Protein AF-0000000072277008 (afdb_homodimer)

Nearest PDB structures (foldseek):
  7y8w-assembly4_R  TM=9.709E-01  e=1.032E-10 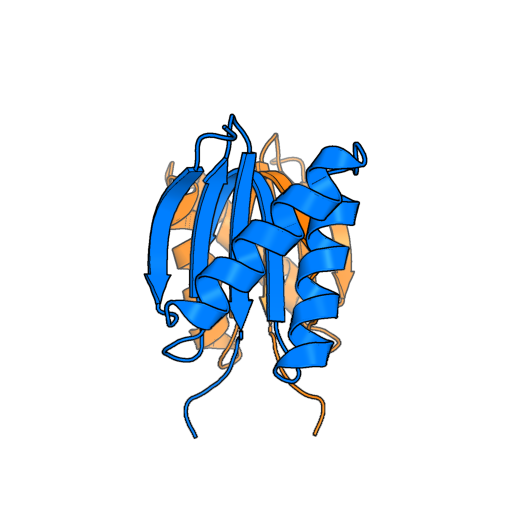 Caenorhabditis elegans
  3rjs-assembly1_A-2  TM=9.488E-01  e=7.971E-11  Toxoplasma gondii
  4d07-assembly1_A-2  TM=9.634E-01  e=1.522E-10  Homo sapiens
  8glv-assembly1_AQ  TM=9.586E-01  e=1.848E-10  Chlamydomonas reinhardtii
  7cnu-assembly2_B  TM=9.666E-01  e=4.874E-10  Homo sapiens

Secondary structure (DSSP, 8-state):
---EEEEEEES-HHHHHHHHHHHHHHHHTT--HHHHHHHHHHHHHHHH-S-EEEEEEEEEEEE----TT-EEEEEETTEEEEEEE-----/---EEEEEEES-HHHHHHHHHHHHHHHHTT--HHHHHHHHHHHHHHHH-S-EEEEEEEEEEEE----TT-EEEEEETTEEEEEEE-----

Organism: Entamoeba histolytica (strain ATCC 30459 / HM-1:IMSS / ABRM) (NCBI:txid294381)

Structure (mmCIF, N/CA/C/O backbone):
data_AF-0000000072277008-model_v1
#
loop_
_entity.id
_entity.type
_entity.pdbx_description
1 polymer 'Dynein light chain'
#
loop_
_atom_site.group_PDB
_atom_site.id
_atom_site.type_symbol
_atom_site.label_atom_id
_atom_site.label_alt_id
_atom_site.label_comp_id
_atom_site.label_asym_id
_atom_site.label_entity_id
_atom_site.label_seq_id
_atom_site.pdbx_PDB_ins_code
_atom_site.Cartn_x
_atom_site.Cartn_y
_atom_site.Cartn_z
_atom_site.occupancy
_atom_site.B_iso_or_equiv
_atom_site.auth_seq_id
_atom_site.auth_comp_id
_atom_site.auth_asym_id
_atom_site.auth_atom_id
_atom_site.pdbx_PDB_model_num
ATOM 1 N N . MET A 1 1 ? 13.391 -20.891 -13.562 1 51.03 1 MET A N 1
ATOM 2 C CA . MET A 1 1 ? 12.133 -20.781 -12.828 1 51.03 1 MET A CA 1
ATOM 3 C C . MET A 1 1 ? 12.164 -19.578 -11.891 1 51.03 1 MET A C 1
ATOM 5 O O . MET A 1 1 ? 13.172 -19.312 -11.242 1 51.03 1 MET A O 1
ATOM 9 N N . GLN A 1 2 ? 11.18 -18.641 -12.133 1 70 2 GLN A N 1
ATOM 10 C CA . GLN A 1 2 ? 11.367 -17.422 -11.336 1 70 2 GLN A CA 1
ATOM 11 C C . GLN A 1 2 ? 11.219 -17.719 -9.852 1 70 2 GLN A C 1
ATOM 13 O O . GLN A 1 2 ? 10.281 -18.406 -9.438 1 70 2 GLN A O 1
ATOM 18 N N . HIS A 1 3 ? 12.258 -17.594 -9.078 1 89.69 3 HIS A N 1
ATOM 19 C CA . HIS A 1 3 ? 12.297 -17.844 -7.645 1 89.69 3 HIS A CA 1
ATOM 20 C C . HIS A 1 3 ? 11.367 -16.891 -6.898 1 89.69 3 HIS A C 1
ATOM 22 O O . HIS A 1 3 ? 11.391 -15.68 -7.125 1 89.69 3 HIS A O 1
ATOM 28 N N . VAL A 1 4 ? 10.359 -17.578 -6.316 1 96.19 4 VAL A N 1
ATOM 29 C CA . VAL A 1 4 ? 9.406 -16.797 -5.539 1 96.19 4 VAL A CA 1
ATOM 30 C C . VAL A 1 4 ? 9.492 -17.203 -4.066 1 96.19 4 VAL A C 1
ATOM 32 O O . VAL A 1 4 ? 9.508 -18.391 -3.738 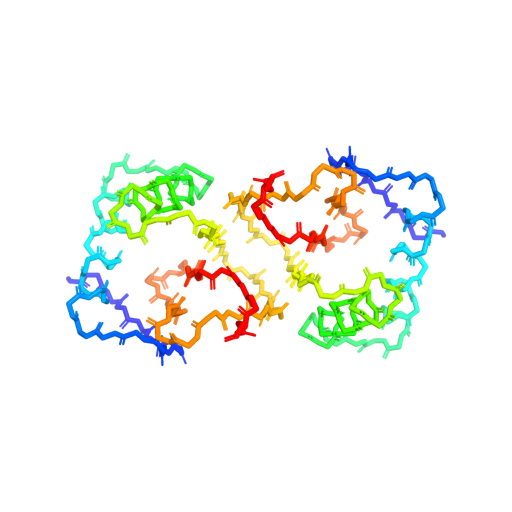1 96.19 4 VAL A O 1
ATOM 35 N N . VAL A 1 5 ? 9.641 -16.281 -3.23 1 97.25 5 VAL A N 1
ATOM 36 C CA . VAL A 1 5 ? 9.562 -16.469 -1.788 1 97.25 5 VAL A CA 1
ATOM 37 C C . VAL A 1 5 ? 8.312 -15.789 -1.236 1 97.25 5 VAL A C 1
ATOM 39 O O . VAL A 1 5 ? 8.188 -14.562 -1.312 1 97.25 5 VAL A O 1
ATOM 42 N N . ILE A 1 6 ? 7.484 -16.594 -0.653 1 98 6 ILE A N 1
ATOM 43 C CA . ILE A 1 6 ? 6.297 -16.031 -0.021 1 98 6 ILE A CA 1
ATOM 44 C C . ILE A 1 6 ? 6.633 -15.586 1.401 1 98 6 ILE A C 1
ATOM 46 O O . ILE A 1 6 ? 6.988 -16.406 2.248 1 98 6 ILE A O 1
ATOM 50 N N . LYS A 1 7 ? 6.543 -14.328 1.564 1 98 7 LYS A N 1
ATOM 51 C CA . LYS A 1 7 ? 6.855 -13.789 2.883 1 98 7 LYS A CA 1
ATOM 52 C C . LYS A 1 7 ? 5.645 -13.859 3.809 1 98 7 LYS A C 1
ATOM 54 O O . LYS A 1 7 ? 5.789 -14.094 5.012 1 98 7 LYS A O 1
ATOM 59 N N . ALA A 1 8 ? 4.492 -13.594 3.352 1 98.38 8 ALA A N 1
ATOM 60 C CA . ALA A 1 8 ? 3.227 -13.688 4.078 1 98.38 8 ALA A CA 1
ATOM 61 C C . ALA A 1 8 ? 2.074 -14 3.131 1 98.38 8 ALA A C 1
ATOM 63 O O . ALA A 1 8 ? 2.023 -13.492 2.01 1 98.38 8 ALA A O 1
ATOM 64 N N . ILE A 1 9 ? 1.162 -14.906 3.65 1 98.56 9 ILE A N 1
ATOM 65 C CA . ILE A 1 9 ? 0.025 -15.258 2.809 1 98.56 9 ILE A CA 1
ATOM 66 C C . ILE A 1 9 ? -1.202 -15.516 3.68 1 98.56 9 ILE A C 1
ATOM 68 O O . ILE A 1 9 ? -1.102 -16.156 4.73 1 98.56 9 ILE A O 1
ATOM 72 N N . ASP A 1 10 ? -2.258 -14.805 3.342 1 98.44 10 ASP A N 1
ATOM 73 C CA . ASP A 1 10 ? -3.609 -15.07 3.83 1 98.44 10 ASP A CA 1
ATOM 74 C C . ASP A 1 10 ? -4.605 -15.148 2.674 1 98.44 10 ASP A C 1
ATOM 76 O O . ASP A 1 10 ? -5.48 -14.289 2.541 1 98.44 10 ASP A O 1
ATOM 80 N N . MET A 1 11 ? -4.457 -16.094 1.784 1 97.44 11 MET A N 1
ATOM 81 C CA . MET A 1 11 ? -5.371 -16.391 0.685 1 97.44 11 MET A CA 1
ATOM 82 C C . MET A 1 11 ? -5.281 -17.859 0.288 1 97.44 11 MET A C 1
ATOM 84 O O . MET A 1 11 ? -4.336 -18.547 0.662 1 97.44 11 MET A O 1
ATOM 88 N N . ASN A 1 12 ? -6.191 -18.375 -0.419 1 98.06 12 ASN A N 1
ATOM 89 C CA . ASN A 1 12 ? -6.191 -19.797 -0.769 1 98.06 12 ASN A CA 1
ATOM 90 C C . ASN A 1 12 ? -5.281 -20.078 -1.961 1 98.06 12 ASN A C 1
ATOM 92 O O . ASN A 1 12 ? -4.777 -19.156 -2.594 1 98.06 12 ASN A O 1
ATOM 96 N N . GLU A 1 13 ? -5.09 -21.359 -2.182 1 97.94 13 GLU A N 1
ATOM 97 C CA . GLU A 1 13 ? -4.105 -21.781 -3.174 1 97.94 13 GLU A CA 1
ATOM 98 C C . GLU A 1 13 ? -4.488 -21.297 -4.57 1 97.94 13 GLU A C 1
ATOM 100 O O . GLU A 1 13 ? -3.621 -20.938 -5.367 1 97.94 13 GLU A O 1
ATOM 105 N N . THR A 1 14 ? -5.711 -21.359 -4.891 1 97.94 14 THR A N 1
ATOM 106 C CA . THR A 1 14 ? -6.172 -20.922 -6.207 1 97.94 14 THR A CA 1
ATOM 107 C C . THR A 1 14 ? -5.883 -19.438 -6.426 1 97.94 14 THR A C 1
ATOM 109 O O . THR A 1 14 ? -5.355 -19.062 -7.473 1 97.94 14 THR A O 1
ATOM 112 N N . MET A 1 15 ? -6.203 -18.641 -5.504 1 98.19 15 MET A N 1
ATOM 113 C CA . MET A 1 15 ? -5.969 -17.203 -5.578 1 98.19 15 MET A CA 1
ATOM 114 C C . MET A 1 15 ? -4.477 -16.891 -5.605 1 98.19 15 MET A C 1
ATOM 116 O O . MET A 1 15 ? -4.031 -16.031 -6.355 1 98.19 15 MET A O 1
ATOM 120 N N . LYS A 1 16 ? -3.736 -17.594 -4.84 1 98.25 16 LYS A N 1
ATOM 121 C CA . LYS A 1 16 ? -2.281 -17.453 -4.828 1 98.25 16 LYS A CA 1
ATOM 122 C C . LYS A 1 16 ? -1.694 -17.719 -6.215 1 98.25 16 LYS A C 1
ATOM 124 O O . LYS A 1 16 ? -0.892 -16.922 -6.711 1 98.25 16 LYS A O 1
ATOM 129 N N . MET A 1 17 ? -2.098 -18.781 -6.793 1 98.06 17 MET A N 1
ATOM 130 C CA . MET A 1 17 ? -1.568 -19.141 -8.102 1 98.06 17 MET A CA 1
ATOM 131 C C . MET A 1 17 ? -1.934 -18.094 -9.148 1 98.06 17 MET A C 1
ATOM 133 O O . MET A 1 17 ? -1.141 -17.797 -10.039 1 98.06 17 MET A O 1
ATOM 137 N N . LYS A 1 18 ? -3.086 -17.609 -9.039 1 97.81 18 LYS A N 1
ATOM 138 C CA . LYS A 1 18 ? -3.506 -16.531 -9.93 1 97.81 18 LYS A CA 1
ATOM 139 C C . LYS A 1 18 ? -2.635 -15.297 -9.758 1 97.81 18 LYS A C 1
ATOM 141 O O . LYS A 1 18 ? -2.18 -14.703 -10.734 1 97.81 18 LYS A O 1
ATOM 146 N N . ALA A 1 19 ? -2.369 -14.883 -8.531 1 98.44 19 ALA A N 1
ATOM 147 C CA . ALA A 1 19 ? -1.536 -13.711 -8.25 1 98.44 19 ALA A CA 1
ATOM 148 C C . ALA A 1 19 ? -0.138 -13.883 -8.836 1 98.44 19 ALA A C 1
ATOM 150 O O . ALA A 1 19 ? 0.376 -12.984 -9.5 1 98.44 19 ALA A O 1
ATOM 151 N N . LEU A 1 20 ? 0.432 -15.039 -8.602 1 98 20 LEU A N 1
ATOM 152 C CA . LEU A 1 20 ? 1.784 -15.305 -9.078 1 98 20 LEU A CA 1
ATOM 153 C C . LEU A 1 20 ? 1.825 -15.328 -10.602 1 98 20 LEU A C 1
ATOM 155 O O . LEU A 1 20 ? 2.742 -14.773 -11.211 1 98 20 LEU A O 1
ATOM 159 N N . SER A 1 21 ? 0.854 -15.977 -11.148 1 97.25 21 SER A N 1
ATOM 160 C CA . SER A 1 21 ? 0.807 -16.047 -12.602 1 97.25 21 SER A CA 1
ATOM 161 C C . SER A 1 21 ? 0.689 -14.656 -13.219 1 97.25 21 SER A C 1
ATOM 163 O O . SER A 1 21 ? 1.351 -14.352 -14.211 1 97.25 21 SER A O 1
ATOM 165 N N . MET A 1 22 ? -0.113 -13.82 -12.672 1 97.25 22 MET A N 1
ATOM 166 C CA . MET A 1 22 ? -0.305 -12.469 -13.18 1 97.25 22 MET A CA 1
ATOM 167 C C . MET A 1 22 ? 0.975 -11.648 -13.047 1 97.25 22 MET A C 1
ATOM 169 O O . MET A 1 22 ? 1.327 -10.891 -13.953 1 97.25 22 MET A O 1
ATOM 173 N N . PHE A 1 23 ? 1.602 -11.781 -11.961 1 97.75 23 PHE A N 1
ATOM 174 C CA . PHE A 1 23 ? 2.875 -11.094 -11.773 1 97.75 23 PHE A CA 1
ATOM 175 C C . PHE A 1 23 ? 3.871 -11.5 -12.859 1 97.75 23 PHE A C 1
ATOM 177 O O . PHE A 1 23 ? 4.516 -10.641 -13.461 1 97.75 23 PHE A O 1
ATOM 184 N N . PHE A 1 24 ? 3.971 -12.797 -13.102 1 96.25 24 PHE A N 1
ATOM 185 C CA . PHE A 1 24 ? 4.953 -13.297 -14.055 1 96.25 24 PHE A CA 1
ATOM 186 C C . PHE A 1 24 ? 4.598 -12.867 -15.477 1 96.25 24 PHE A C 1
ATOM 188 O O . PHE A 1 24 ? 5.484 -12.555 -16.266 1 96.25 24 PHE A O 1
ATOM 195 N N . ASP A 1 25 ? 3.305 -12.883 -15.711 1 95.56 25 ASP A N 1
ATOM 196 C CA . ASP A 1 25 ? 2.865 -12.406 -17.016 1 95.56 25 ASP A CA 1
ATOM 197 C C . ASP A 1 25 ? 3.283 -10.961 -17.25 1 95.56 25 ASP A C 1
ATOM 199 O O . ASP A 1 25 ? 3.812 -10.617 -18.312 1 95.56 25 ASP A O 1
ATOM 203 N N . ALA A 1 26 ? 3.072 -10.148 -16.297 1 95.69 26 ALA A N 1
ATOM 204 C CA . ALA A 1 26 ? 3.422 -8.734 -16.422 1 95.69 26 ALA A CA 1
ATOM 205 C C . ALA A 1 26 ? 4.938 -8.539 -16.422 1 95.69 26 ALA A C 1
ATOM 207 O O . ALA A 1 26 ? 5.457 -7.723 -17.188 1 95.69 26 ALA A O 1
ATOM 208 N N . TYR A 1 27 ? 5.594 -9.297 -15.641 1 93.25 27 TYR A N 1
ATOM 209 C CA . TYR A 1 27 ? 7.043 -9.203 -15.5 1 93.25 27 TYR A CA 1
ATOM 210 C C . TYR A 1 27 ? 7.738 -9.609 -16.797 1 93.25 27 TYR A C 1
ATOM 212 O O . TYR A 1 27 ? 8.734 -8.992 -17.188 1 93.25 27 TYR A O 1
ATOM 220 N N . GLN A 1 28 ? 7.23 -10.617 -17.422 1 91.75 28 GLN A N 1
ATOM 221 C CA . GLN A 1 28 ? 7.809 -11.125 -18.656 1 91.75 28 GLN A CA 1
ATOM 222 C C . GLN A 1 28 ? 7.719 -10.086 -19.781 1 91.75 28 GLN A C 1
ATOM 224 O O . GLN A 1 28 ? 8.562 -10.062 -20.672 1 91.75 28 GLN A O 1
ATOM 229 N N . LEU A 1 29 ? 6.77 -9.18 -19.688 1 94.5 29 LEU A N 1
ATOM 230 C CA . LEU A 1 29 ? 6.582 -8.133 -20.688 1 94.5 29 LEU A CA 1
ATOM 231 C C . LEU A 1 29 ? 7.457 -6.922 -20.375 1 94.5 29 LEU A C 1
ATOM 233 O O . LEU A 1 29 ? 7.336 -5.879 -21.016 1 94.5 29 LEU A O 1
ATOM 237 N N . ASN A 1 30 ? 8.312 -7.043 -19.484 1 89.56 30 ASN A N 1
ATOM 238 C CA . ASN A 1 30 ? 9.219 -5.98 -19.047 1 89.56 30 ASN A CA 1
ATOM 239 C C . ASN A 1 30 ? 8.445 -4.73 -18.641 1 89.56 30 ASN A C 1
ATOM 241 O O . ASN A 1 30 ? 8.828 -3.615 -18.984 1 89.56 30 ASN A O 1
ATOM 245 N N . SER A 1 31 ? 7.434 -4.988 -17.906 1 93.5 31 SER A N 1
ATOM 246 C CA . SER A 1 31 ? 6.617 -3.896 -17.391 1 93.5 31 SER A CA 1
ATOM 247 C C . SER A 1 31 ? 7.312 -3.186 -16.234 1 93.5 31 SER A C 1
ATOM 249 O O . SER A 1 31 ? 8.094 -3.801 -15.492 1 93.5 31 SER A O 1
ATOM 251 N N . THR A 1 32 ? 7.086 -1.894 -16.094 1 97.06 32 THR A N 1
ATOM 252 C CA . THR A 1 32 ? 7.582 -1.149 -14.945 1 97.06 32 THR A CA 1
ATOM 253 C C . THR A 1 32 ? 6.898 -1.62 -13.664 1 97.06 32 THR A C 1
ATOM 255 O O . THR A 1 32 ? 5.84 -2.248 -13.711 1 97.06 32 THR A O 1
ATOM 258 N N . ASP A 1 33 ? 7.473 -1.279 -12.555 1 97.38 33 ASP A N 1
ATOM 259 C CA . ASP A 1 33 ? 6.852 -1.596 -11.273 1 97.38 33 ASP A CA 1
ATOM 260 C C . ASP A 1 33 ? 5.441 -1.018 -11.188 1 97.38 33 ASP A C 1
ATOM 262 O O . ASP A 1 33 ? 4.523 -1.68 -10.695 1 97.38 33 ASP A O 1
ATOM 266 N N . GLN A 1 34 ? 5.34 0.172 -11.672 1 97.88 34 GLN A N 1
ATOM 267 C CA . GLN A 1 34 ? 4.039 0.828 -11.633 1 97.88 34 GLN A CA 1
ATOM 268 C C . GLN A 1 34 ? 3.023 0.091 -12.5 1 97.88 34 GLN A C 1
ATOM 270 O O . GLN A 1 34 ? 1.868 -0.08 -12.102 1 97.88 34 GLN A O 1
ATOM 275 N N . SER A 1 35 ? 3.395 -0.313 -13.633 1 98.06 35 SER A N 1
ATOM 276 C CA . SER A 1 35 ? 2.498 -1.016 -14.547 1 98.06 35 SER A CA 1
ATOM 277 C C . SER A 1 35 ? 2.098 -2.377 -13.984 1 98.06 35 SER A C 1
ATOM 279 O O . SER A 1 35 ? 0.96 -2.818 -14.172 1 98.06 35 SER A O 1
ATOM 281 N N . ILE A 1 36 ? 3.023 -2.996 -13.344 1 98.06 36 ILE A N 1
ATOM 282 C CA . ILE A 1 36 ? 2.721 -4.285 -12.734 1 98.06 36 ILE A CA 1
ATOM 283 C C . ILE A 1 36 ? 1.702 -4.098 -11.617 1 98.06 36 ILE A C 1
ATOM 285 O O . ILE A 1 36 ? 0.703 -4.816 -11.547 1 98.06 36 ILE A O 1
ATOM 289 N N . ALA A 1 37 ? 1.95 -3.119 -10.805 1 98.69 37 ALA A N 1
ATOM 290 C CA . ALA A 1 37 ? 1.03 -2.846 -9.703 1 98.69 37 ALA A CA 1
ATOM 291 C C . ALA A 1 37 ? -0.374 -2.549 -10.219 1 98.69 37 ALA A C 1
ATOM 293 O O . ALA A 1 37 ? -1.36 -3.066 -9.688 1 98.69 37 ALA A O 1
ATOM 294 N N . GLU A 1 38 ? -0.409 -1.785 -11.203 1 98.31 38 GLU A N 1
ATOM 295 C CA . GLU A 1 38 ? -1.698 -1.431 -11.789 1 98.31 38 GLU A CA 1
ATOM 296 C C . GLU A 1 38 ? -2.404 -2.66 -12.352 1 98.31 38 GLU A C 1
ATOM 298 O O . GLU A 1 38 ? -3.598 -2.861 -12.117 1 98.31 38 GLU A O 1
ATOM 303 N N . PHE A 1 39 ? -1.669 -3.395 -13.047 1 98.44 39 PHE A N 1
ATOM 304 C CA . PHE A 1 39 ? -2.219 -4.59 -13.68 1 98.44 39 PHE A CA 1
ATOM 305 C C . PHE A 1 39 ? -2.771 -5.547 -12.633 1 98.44 39 PHE A C 1
ATOM 307 O O . PHE A 1 39 ? -3.898 -6.031 -12.758 1 98.44 39 PHE A O 1
ATOM 314 N N . MET A 1 40 ? -2.041 -5.777 -11.625 1 98.44 40 MET A N 1
ATOM 315 C CA . MET A 1 40 ? -2.441 -6.73 -10.594 1 98.44 40 MET A CA 1
ATOM 316 C C . MET A 1 40 ? -3.658 -6.223 -9.828 1 98.44 40 MET A C 1
ATOM 318 O O . MET A 1 40 ? -4.633 -6.957 -9.641 1 98.44 40 MET A O 1
ATOM 322 N N . LYS A 1 41 ? -3.586 -5.02 -9.414 1 98.38 41 LYS A N 1
ATOM 323 C CA . LYS A 1 41 ? -4.684 -4.422 -8.664 1 98.38 41 LYS A CA 1
ATOM 324 C C . LYS A 1 41 ? -5.98 -4.441 -9.469 1 98.38 41 LYS A C 1
ATOM 326 O O . LYS A 1 41 ? -7.02 -4.875 -8.977 1 98.38 41 LYS A O 1
ATOM 331 N N . THR A 1 42 ? -5.918 -4.051 -10.727 1 98.12 42 THR A N 1
ATOM 332 C CA . THR A 1 42 ? -7.117 -3.947 -11.555 1 98.12 42 THR A CA 1
ATOM 333 C C . THR A 1 42 ? -7.633 -5.332 -11.93 1 98.12 42 THR A C 1
ATOM 335 O O . THR A 1 42 ? -8.844 -5.551 -12.008 1 98.12 42 THR A O 1
ATOM 338 N N . SER A 1 43 ? -6.789 -6.277 -12.203 1 98.19 43 SER A N 1
ATOM 339 C CA . SER A 1 43 ? -7.195 -7.645 -12.523 1 98.19 43 SER A CA 1
ATOM 340 C C . SER A 1 43 ? -7.926 -8.289 -11.352 1 98.19 43 SER A C 1
ATOM 342 O O . SER A 1 43 ? -8.977 -8.906 -11.531 1 98.19 43 SER A O 1
ATOM 344 N N . PHE A 1 44 ? -7.422 -8.078 -10.164 1 98.5 44 PHE A N 1
ATOM 345 C CA . PHE A 1 44 ? -8.055 -8.688 -9.008 1 98.5 44 PHE A CA 1
ATOM 346 C C . PHE A 1 44 ? -9.375 -7.996 -8.68 1 98.5 44 PHE A C 1
ATOM 348 O O . PHE A 1 44 ? -10.312 -8.633 -8.203 1 98.5 44 PHE A O 1
ATOM 355 N N . ASP A 1 45 ? -9.398 -6.75 -8.938 1 97.44 45 ASP A N 1
ATOM 356 C CA . ASP A 1 45 ? -10.703 -6.102 -8.844 1 97.44 45 ASP A CA 1
ATOM 357 C C . ASP A 1 45 ? -11.719 -6.766 -9.773 1 97.44 45 ASP A C 1
ATOM 359 O O . ASP A 1 45 ? -12.875 -6.977 -9.398 1 97.44 45 ASP A O 1
ATOM 363 N N . SER A 1 46 ? -11.258 -7.023 -10.906 1 98 46 SER A N 1
ATOM 364 C CA . SER A 1 46 ? -12.141 -7.582 -11.93 1 98 46 SER A CA 1
ATOM 365 C C . SER A 1 46 ? -12.578 -9 -11.562 1 98 46 SER A C 1
ATOM 367 O O . SER A 1 46 ? -13.742 -9.359 -11.742 1 98 46 SER A O 1
ATOM 369 N N . PHE A 1 47 ? -11.766 -9.734 -10.953 1 97.56 47 PHE A N 1
ATOM 370 C CA . PHE A 1 47 ? -12.039 -11.148 -10.688 1 97.56 47 PHE A CA 1
ATOM 371 C C . PHE A 1 47 ? -12.766 -11.312 -9.359 1 97.56 47 PHE A C 1
ATOM 373 O O . PHE A 1 47 ? -13.586 -12.219 -9.203 1 97.56 47 PHE A O 1
ATOM 380 N N . TYR A 1 48 ? -12.461 -10.469 -8.367 1 96.56 48 TYR A N 1
ATOM 381 C CA . TYR A 1 48 ? -12.883 -10.797 -7.012 1 96.56 48 TYR A CA 1
ATOM 382 C C . TYR A 1 48 ? -13.664 -9.648 -6.387 1 96.56 48 TYR A C 1
ATOM 384 O O . TYR A 1 48 ? -14.094 -9.734 -5.234 1 96.56 48 TYR A O 1
ATOM 392 N N . GLY A 1 49 ? -13.875 -8.602 -7.121 1 95.44 49 GLY A N 1
ATOM 393 C CA . GLY A 1 49 ? -14.57 -7.441 -6.598 1 95.44 49 GLY A CA 1
ATOM 394 C C . GLY A 1 49 ? -13.633 -6.352 -6.117 1 95.44 49 GLY A C 1
ATOM 395 O O . GLY A 1 49 ? -12.43 -6.578 -5.969 1 95.44 49 GLY A O 1
ATOM 396 N N . PRO A 1 50 ? -14.18 -5.27 -5.785 1 93.94 50 PRO A N 1
ATOM 397 C CA . PRO A 1 50 ? -13.367 -4.074 -5.551 1 93.94 50 PRO A CA 1
ATOM 398 C C . PRO A 1 50 ? -12.648 -4.098 -4.199 1 93.94 50 PRO A C 1
ATOM 400 O O . PRO A 1 50 ? -13.047 -4.84 -3.301 1 93.94 50 PRO A O 1
ATOM 403 N N . THR A 1 51 ? -11.617 -3.252 -4.164 1 96 51 THR A N 1
ATOM 404 C CA . THR A 1 51 ? -10.773 -2.553 -3.201 1 96 51 THR A CA 1
ATOM 405 C C . THR A 1 51 ? -9.453 -3.297 -2.998 1 96 51 THR A C 1
ATOM 407 O O . THR A 1 51 ? -8.992 -3.459 -1.866 1 96 51 THR A O 1
ATOM 410 N N . TRP A 1 52 ? -9.023 -3.852 -4.008 1 98.5 52 TRP A N 1
ATOM 411 C CA . TRP A 1 52 ? -7.668 -4.395 -3.963 1 98.5 52 TRP A CA 1
ATOM 412 C C . TRP A 1 52 ? -6.633 -3.285 -4.121 1 98.5 52 TRP A C 1
ATOM 414 O O . TRP A 1 52 ? -6.906 -2.256 -4.742 1 98.5 52 TRP A O 1
ATOM 424 N N . HIS A 1 53 ? -5.406 -3.504 -3.604 1 98.75 53 HIS A N 1
ATOM 425 C CA . HIS A 1 53 ? -4.234 -2.643 -3.709 1 98.75 53 HIS A CA 1
ATOM 426 C C . HIS A 1 53 ? -2.98 -3.455 -4.008 1 98.75 53 HIS A C 1
ATOM 428 O O . HIS A 1 53 ? -2.848 -4.594 -3.551 1 98.75 53 HIS A O 1
ATOM 434 N N . CYS A 1 54 ? -2.084 -2.889 -4.734 1 98.88 54 CYS A N 1
ATOM 435 C CA . CYS A 1 54 ? -0.831 -3.578 -5.016 1 98.88 54 CYS A CA 1
ATOM 436 C C . CYS A 1 54 ? 0.354 -2.627 -4.895 1 98.88 54 CYS A C 1
ATOM 438 O O . CYS A 1 54 ? 0.323 -1.521 -5.434 1 98.88 54 CYS A O 1
ATOM 440 N N . ILE A 1 55 ? 1.338 -3.027 -4.195 1 98.88 55 ILE A N 1
ATOM 441 C CA . ILE A 1 55 ? 2.604 -2.32 -4.035 1 98.88 55 ILE A CA 1
ATOM 442 C C . ILE A 1 55 ? 3.742 -3.16 -4.609 1 98.88 55 ILE A C 1
ATOM 444 O O . ILE A 1 55 ? 3.824 -4.363 -4.355 1 98.88 55 ILE A O 1
ATOM 448 N N . VAL A 1 56 ? 4.555 -2.557 -5.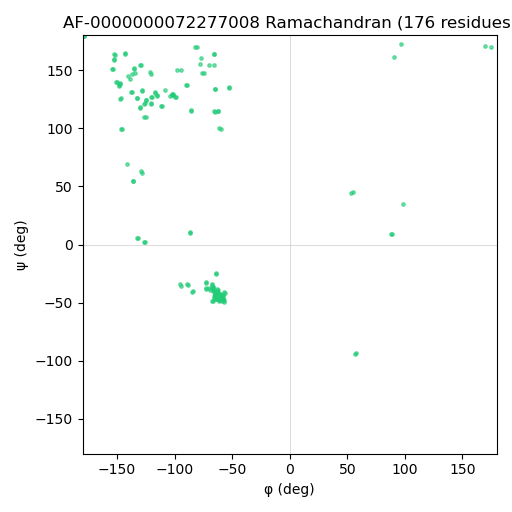414 1 98.56 56 VAL A N 1
ATOM 449 C CA . VAL A 1 56 ? 5.707 -3.217 -6.016 1 98.56 56 VAL A CA 1
ATOM 450 C C . VAL A 1 56 ? 6.965 -2.379 -5.785 1 98.56 56 VAL A C 1
ATOM 452 O O . VAL A 1 56 ? 6.957 -1.167 -6.004 1 98.56 56 VAL A O 1
ATOM 455 N N . GLY A 1 57 ? 7.992 -3.051 -5.344 1 97.88 57 GLY A N 1
ATOM 456 C CA . GLY A 1 57 ? 9.234 -2.314 -5.152 1 97.88 57 GLY A CA 1
ATOM 457 C C . GLY A 1 57 ? 10.375 -3.186 -4.66 1 97.88 57 GLY A C 1
ATOM 458 O O . GLY A 1 57 ? 10.195 -4.387 -4.445 1 97.88 57 GLY A O 1
ATOM 459 N N . ASN A 1 58 ? 11.57 -2.557 -4.48 1 96.19 58 ASN A N 1
ATOM 460 C CA . ASN A 1 58 ? 12.766 -3.258 -4.035 1 96.19 58 ASN A CA 1
ATOM 461 C C . ASN A 1 58 ? 12.938 -3.174 -2.521 1 96.19 58 ASN A C 1
ATOM 463 O O . ASN A 1 58 ? 13.477 -4.094 -1.901 1 96.19 58 ASN A O 1
ATOM 467 N N . GLN A 1 59 ? 12.531 -1.988 -1.99 1 96.5 59 GLN A N 1
ATOM 468 C CA . GLN A 1 59 ? 12.734 -1.75 -0.565 1 96.5 59 GLN A CA 1
ATOM 469 C C . GLN A 1 59 ? 11.602 -0.918 0.023 1 96.5 59 GLN A C 1
ATOM 471 O O . GLN A 1 59 ? 11.617 0.312 -0.06 1 96.5 59 GLN A O 1
ATOM 476 N N . PHE A 1 60 ? 10.688 -1.644 0.669 1 98.19 60 PHE A N 1
ATOM 477 C CA . PHE A 1 60 ? 9.609 -0.927 1.342 1 98.19 60 PHE A CA 1
ATOM 478 C C . PHE A 1 60 ? 9.078 -1.731 2.521 1 98.19 60 PHE A C 1
ATOM 480 O O . PHE A 1 60 ? 9.281 -2.945 2.596 1 98.19 60 PHE A O 1
ATOM 487 N N . SER A 1 61 ? 8.445 -1.054 3.422 1 98.38 61 SER A N 1
ATOM 488 C CA . SER A 1 61 ? 7.625 -1.613 4.488 1 98.38 61 SER A CA 1
ATOM 489 C C . SER A 1 61 ? 6.188 -1.107 4.398 1 98.38 61 SER A C 1
ATOM 491 O O . SER A 1 61 ? 5.949 0.029 3.986 1 98.38 61 SER A O 1
ATOM 493 N N . ALA A 1 62 ? 5.305 -1.965 4.789 1 98.44 62 ALA A N 1
ATOM 494 C CA . ALA A 1 62 ? 3.896 -1.581 4.734 1 98.44 62 ALA A CA 1
ATOM 495 C C . ALA A 1 62 ? 3.148 -2.059 5.973 1 98.44 62 ALA A C 1
ATOM 497 O O . ALA A 1 62 ? 3.418 -3.146 6.488 1 98.44 62 ALA A O 1
ATOM 498 N N . PHE A 1 63 ? 2.27 -1.31 6.449 1 98.31 63 PHE A N 1
ATOM 499 C CA . PHE A 1 63 ? 1.305 -1.693 7.477 1 98.31 63 PHE A CA 1
ATOM 500 C C . PHE A 1 63 ? -0.121 -1.438 7 1 98.31 63 PHE A C 1
ATOM 502 O O . PHE A 1 63 ? -0.525 -0.286 6.824 1 98.31 63 PHE A O 1
ATOM 509 N N . VAL A 1 64 ? -0.829 -2.584 6.75 1 97.94 64 VAL A N 1
ATOM 510 C CA . VAL A 1 64 ? -2.123 -2.492 6.082 1 97.94 64 VAL A CA 1
ATOM 511 C C . VAL A 1 64 ? -3.137 -3.385 6.797 1 97.94 64 VAL A C 1
ATOM 513 O O . VAL A 1 64 ? -2.76 -4.344 7.473 1 97.94 64 VAL A O 1
ATOM 516 N N . THR A 1 65 ? -4.438 -3.047 6.738 1 96.31 65 THR A N 1
ATOM 517 C CA . THR A 1 65 ? -5.543 -3.902 7.156 1 96.31 65 THR A CA 1
ATOM 518 C C . THR A 1 65 ? -6.207 -4.551 5.945 1 96.31 65 THR A C 1
ATOM 520 O O . THR A 1 65 ? -6.5 -3.879 4.953 1 96.31 65 THR A O 1
ATOM 523 N N . HIS A 1 66 ? -6.355 -5.832 6.012 1 96.69 66 HIS A N 1
ATOM 524 C CA . HIS A 1 66 ? -6.965 -6.527 4.883 1 96.69 66 HIS A CA 1
ATOM 525 C C . HIS A 1 66 ? -8.086 -7.453 5.344 1 96.69 66 HIS A C 1
ATOM 527 O O . HIS A 1 66 ? -8.148 -7.82 6.52 1 96.69 66 HIS A O 1
ATOM 533 N N . ILE A 1 67 ? -9.008 -7.711 4.461 1 96.06 67 ILE A N 1
ATOM 534 C CA . ILE A 1 67 ? -10.023 -8.734 4.691 1 96.06 67 ILE A CA 1
ATOM 535 C C . ILE A 1 67 ? -9.367 -10.109 4.758 1 96.06 67 ILE A C 1
ATOM 537 O O . ILE A 1 67 ? -8.516 -10.438 3.926 1 96.06 67 ILE A O 1
ATOM 541 N N . GLU A 1 68 ? -9.773 -10.852 5.746 1 96.12 68 GLU A N 1
ATOM 542 C CA . GLU A 1 68 ? -9.211 -12.195 5.906 1 96.12 68 GLU A CA 1
ATOM 543 C C . GLU A 1 68 ? -9.336 -13 4.621 1 96.12 68 GLU A C 1
ATOM 545 O O . GLU A 1 68 ? -10.383 -12.977 3.963 1 96.12 68 GLU A O 1
ATOM 550 N N . GLY A 1 69 ? -8.266 -13.68 4.25 1 97.5 69 GLY A N 1
ATOM 551 C CA . GLY A 1 69 ? -8.266 -14.555 3.082 1 97.5 69 GLY A CA 1
ATOM 552 C C . GLY A 1 69 ? -7.895 -13.828 1.8 1 97.5 69 GLY A C 1
ATOM 553 O O . GLY A 1 69 ? -8.023 -14.383 0.708 1 97.5 69 GLY A O 1
ATOM 554 N N . ASN A 1 70 ? -7.441 -12.531 1.951 1 98.25 70 ASN A N 1
ATOM 555 C CA . ASN A 1 70 ? -7.211 -11.734 0.751 1 98.25 70 ASN A CA 1
ATOM 556 C C . ASN A 1 70 ? -5.898 -10.961 0.835 1 98.25 70 ASN A C 1
ATOM 558 O O . ASN A 1 70 ? -5.867 -9.75 0.583 1 98.25 70 ASN A O 1
ATOM 562 N N . PHE A 1 71 ? -4.801 -11.727 1.093 1 98.75 71 PHE A N 1
ATOM 563 C CA . PHE A 1 71 ? -3.512 -11.062 1.251 1 98.75 71 PHE A CA 1
ATOM 564 C C . PHE A 1 71 ? -2.377 -11.961 0.775 1 98.75 71 PHE A C 1
ATOM 566 O O . PHE A 1 71 ? -2.334 -13.148 1.109 1 98.75 71 PHE A O 1
ATOM 573 N N . ILE A 1 72 ? -1.456 -11.328 0.044 1 98.81 72 ILE A N 1
ATOM 574 C CA . ILE A 1 72 ? -0.206 -12.023 -0.246 1 98.81 72 ILE A CA 1
ATOM 575 C C . ILE A 1 72 ? 0.937 -11.016 -0.331 1 98.81 72 ILE A C 1
ATOM 577 O O . ILE A 1 72 ? 0.763 -9.914 -0.858 1 98.81 72 ILE A O 1
ATOM 581 N N . TYR A 1 73 ? 2.051 -11.359 0.223 1 98.81 73 TYR A N 1
ATOM 582 C CA . TYR A 1 73 ? 3.314 -10.633 0.148 1 98.81 73 TYR A CA 1
ATOM 583 C C . TYR A 1 73 ? 4.453 -11.562 -0.251 1 98.81 73 TYR A C 1
ATOM 585 O O . TYR A 1 73 ? 4.773 -12.508 0.474 1 98.81 73 TYR A O 1
ATOM 593 N N . PHE A 1 74 ? 5.074 -11.305 -1.378 1 98.56 74 PHE A N 1
ATOM 594 C CA . PHE A 1 74 ? 6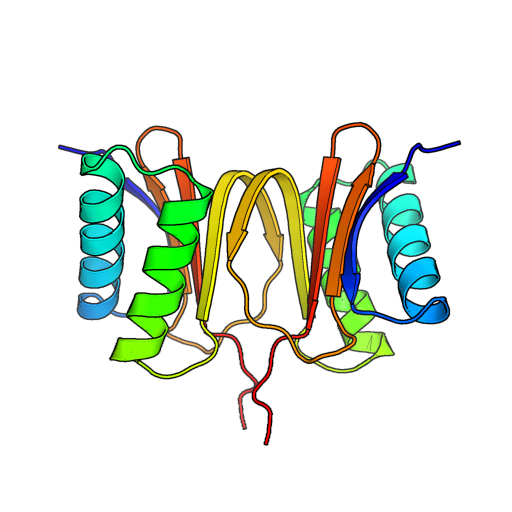.113 -12.211 -1.846 1 98.56 74 PHE A CA 1
ATOM 595 C C . PHE A 1 74 ? 7.25 -11.438 -2.504 1 98.56 74 PHE A C 1
ATOM 597 O O . PHE A 1 74 ? 7.102 -10.258 -2.824 1 98.56 74 PHE A O 1
ATOM 604 N N . ILE A 1 75 ? 8.367 -12.125 -2.676 1 97.88 75 ILE A N 1
ATOM 605 C CA . ILE A 1 75 ? 9.547 -11.594 -3.355 1 97.88 75 ILE A CA 1
ATOM 606 C C . ILE A 1 75 ? 9.883 -12.469 -4.559 1 97.88 75 ILE A C 1
ATOM 608 O O . ILE A 1 75 ? 9.906 -13.703 -4.457 1 97.88 75 ILE A O 1
ATOM 612 N N . SER A 1 76 ? 10.008 -11.906 -5.629 1 96 76 SER A N 1
ATOM 613 C CA . SER A 1 76 ? 10.469 -12.594 -6.828 1 96 76 SER A CA 1
ATOM 614 C C . SER A 1 76 ? 11.648 -11.867 -7.461 1 96 76 SER A C 1
ATOM 616 O O . SER A 1 76 ? 11.547 -10.68 -7.793 1 96 76 SER A O 1
ATOM 618 N N . ASN A 1 77 ? 12.758 -12.75 -7.508 1 87.06 77 ASN A N 1
ATOM 619 C CA . ASN A 1 77 ? 14.047 -12.156 -7.871 1 87.06 77 ASN A CA 1
ATOM 620 C C . ASN A 1 77 ? 14.43 -11.031 -6.922 1 87.06 77 ASN A C 1
ATOM 622 O O . ASN A 1 77 ? 14.641 -11.258 -5.73 1 87.06 77 ASN A O 1
ATOM 626 N N . TYR A 1 78 ? 14.164 -9.789 -7.125 1 89.44 78 TYR A N 1
ATOM 627 C CA . TYR A 1 78 ? 14.531 -8.703 -6.219 1 89.44 78 TYR A CA 1
ATOM 628 C C . TYR A 1 78 ? 13.352 -7.773 -5.98 1 89.44 78 TYR A C 1
ATOM 630 O O . TYR A 1 78 ? 13.453 -6.805 -5.227 1 89.44 78 TYR A O 1
ATOM 638 N N . LYS A 1 79 ? 12.312 -8.258 -6.555 1 94.94 79 LYS A N 1
ATOM 639 C CA . LYS A 1 79 ? 11.148 -7.391 -6.449 1 94.94 79 LYS A CA 1
ATOM 640 C C . LYS A 1 79 ? 10.188 -7.891 -5.371 1 94.94 79 LYS A C 1
ATOM 642 O O . LYS A 1 79 ? 9.883 -9.086 -5.305 1 94.94 79 LYS A O 1
ATOM 647 N N . ALA A 1 80 ? 9.844 -7 -4.516 1 97.94 80 ALA A N 1
ATOM 648 C CA . ALA A 1 80 ? 8.789 -7.273 -3.543 1 97.94 80 ALA A CA 1
ATOM 649 C C . ALA A 1 80 ? 7.422 -6.883 -4.094 1 97.94 80 ALA A C 1
ATOM 651 O O . ALA A 1 80 ? 7.277 -5.836 -4.734 1 97.94 80 ALA A O 1
ATOM 652 N N . VAL A 1 81 ? 6.379 -7.758 -3.869 1 98.62 81 VAL A N 1
ATOM 653 C CA . VAL A 1 81 ? 5.016 -7.488 -4.309 1 98.62 81 VAL A CA 1
ATOM 654 C C . VAL A 1 81 ? 4.039 -7.758 -3.164 1 98.62 81 VAL A C 1
ATOM 656 O O . VAL A 1 81 ? 4.066 -8.828 -2.557 1 98.62 81 VAL A O 1
ATOM 659 N N . MET A 1 82 ? 3.234 -6.777 -2.871 1 98.88 82 MET A N 1
ATOM 660 C CA . MET A 1 82 ? 2.166 -6.934 -1.89 1 98.88 82 MET A CA 1
ATOM 661 C C . MET A 1 82 ? 0.804 -6.668 -2.521 1 98.88 82 MET A C 1
ATOM 663 O O . MET A 1 82 ? 0.574 -5.598 -3.086 1 98.88 82 MET A O 1
ATOM 667 N N . LEU A 1 83 ? -0.055 -7.625 -2.465 1 98.94 83 LEU A N 1
ATOM 668 C CA . LEU A 1 83 ? -1.412 -7.582 -2.998 1 98.94 83 LEU A CA 1
ATOM 669 C C . LEU A 1 83 ? -2.432 -7.93 -1.918 1 98.94 83 LEU A C 1
ATOM 671 O O . LEU A 1 83 ? -2.299 -8.945 -1.237 1 98.94 83 LEU A O 1
ATOM 675 N N . PHE A 1 84 ? -3.402 -6.949 -1.74 1 98.75 84 PHE A N 1
ATOM 676 C CA . PHE A 1 84 ? -4.363 -7.215 -0.677 1 98.75 84 PHE A CA 1
ATOM 677 C C . PHE A 1 84 ? -5.684 -6.5 -0.95 1 98.75 84 PHE A C 1
ATOM 679 O O . PHE A 1 84 ? -5.715 -5.492 -1.661 1 98.75 84 PHE A O 1
ATOM 686 N N . ARG A 1 85 ? -6.73 -7.137 -0.437 1 97.81 85 ARG A N 1
ATOM 687 C CA . ARG A 1 85 ? -8.047 -6.504 -0.458 1 97.81 85 ARG A CA 1
ATOM 688 C C . ARG A 1 85 ? -8.367 -5.859 0.886 1 97.81 85 ARG A C 1
ATOM 690 O O . ARG A 1 85 ? -8.234 -6.496 1.934 1 97.81 85 ARG A O 1
ATOM 697 N N . SER A 1 86 ? -8.742 -4.535 0.825 1 96.62 86 SER A N 1
ATOM 698 C CA . SER A 1 86 ? -9.016 -3.822 2.068 1 96.62 86 SER A CA 1
ATOM 699 C C . SER A 1 86 ? -10.5 -3.844 2.41 1 96.62 86 SER A C 1
ATOM 701 O O . SER A 1 86 ? -11.344 -3.895 1.515 1 96.62 86 SER A O 1
ATOM 703 N N . GLY A 1 87 ? -10.844 -3.803 3.695 1 89.5 87 GLY A N 1
ATOM 704 C CA . GLY A 1 87 ? -12.227 -3.725 4.145 1 89.5 87 GLY A CA 1
ATOM 705 C C . GLY A 1 87 ? -12.383 -3.945 5.637 1 89.5 87 GLY A C 1
ATOM 706 O O . GLY A 1 87 ? -11.391 -4.074 6.355 1 89.5 87 GLY A O 1
ATOM 707 N N . ILE A 1 88 ? -13.641 -3.66 6.039 1 73.75 88 ILE A N 1
ATOM 708 C CA . ILE A 1 88 ? -13.977 -3.904 7.438 1 73.75 88 ILE A CA 1
ATOM 709 C C . ILE A 1 88 ? -14.906 -5.109 7.543 1 73.75 88 ILE A C 1
ATOM 711 O O . ILE A 1 88 ? -15.688 -5.383 6.625 1 73.75 88 ILE A O 1
ATOM 715 N N . LYS A 1 89 ? -14.555 -5.957 8.445 1 58 89 LYS A N 1
ATOM 716 C CA . LYS A 1 89 ? -15.523 -7.023 8.695 1 58 89 LYS A CA 1
ATOM 717 C C . LYS A 1 89 ? -16.844 -6.457 9.188 1 58 89 LYS A C 1
ATOM 719 O O . LYS A 1 89 ? -16.875 -5.629 10.102 1 58 89 LYS A O 1
ATOM 724 N N . ILE A 1 90 ? -17.781 -6.371 8.266 1 45.72 90 ILE A N 1
ATOM 725 C CA . ILE A 1 90 ? -19.109 -6.043 8.797 1 45.72 90 ILE A CA 1
ATOM 726 C C . ILE A 1 90 ? -19.688 -7.258 9.516 1 45.72 90 ILE A C 1
ATOM 728 O O . ILE A 1 90 ? -19.406 -8.398 9.148 1 45.72 90 ILE A O 1
ATOM 732 N N . MET B 1 1 ? 15.695 21.719 8.352 1 51.28 1 MET B N 1
ATOM 733 C CA . MET B 1 1 ? 14.273 21.516 8.086 1 51.28 1 MET B CA 1
ATOM 734 C C . MET B 1 1 ? 14.047 20.328 7.156 1 51.28 1 MET B C 1
ATOM 736 O O . MET B 1 1 ? 14.789 20.156 6.184 1 51.28 1 MET B O 1
ATOM 740 N N . GLN B 1 2 ? 13.289 19.328 7.68 1 69.94 2 GLN B N 1
ATOM 741 C CA . GLN B 1 2 ? 13.258 18.141 6.832 1 69.94 2 GLN B CA 1
ATOM 742 C C . GLN B 1 2 ? 12.555 18.422 5.508 1 69.94 2 GLN B C 1
ATOM 744 O O . GLN B 1 2 ? 11.484 19.031 5.484 1 69.94 2 GLN B O 1
ATOM 749 N N . HIS B 1 3 ? 13.242 18.359 4.414 1 90 3 HIS B N 1
ATOM 750 C CA . HIS B 1 3 ? 12.734 18.594 3.068 1 90 3 HIS B CA 1
ATOM 751 C C . HIS B 1 3 ? 11.664 17.578 2.691 1 90 3 HIS B C 1
ATOM 753 O O . HIS B 1 3 ? 11.867 16.375 2.867 1 90 3 HIS B O 1
ATOM 759 N N . VAL B 1 4 ? 10.469 18.188 2.52 1 96.25 4 VAL B N 1
ATOM 760 C CA . VAL B 1 4 ? 9.359 17.328 2.123 1 96.25 4 VAL B CA 1
ATOM 761 C C . VAL B 1 4 ? 8.875 17.703 0.727 1 96.25 4 VAL B C 1
ATOM 763 O O . VAL B 1 4 ? 8.68 18.891 0.434 1 96.25 4 VAL B O 1
ATOM 766 N N . VAL B 1 5 ? 8.781 16.797 -0.122 1 97.25 5 VAL B N 1
ATOM 767 C CA . VAL B 1 5 ? 8.18 16.969 -1.438 1 97.25 5 VAL B CA 1
ATOM 768 C C . VAL B 1 5 ? 6.879 16.172 -1.521 1 97.25 5 VAL B C 1
ATOM 770 O O . VAL B 1 5 ? 6.895 14.938 -1.435 1 97.25 5 VAL B O 1
ATOM 773 N N . ILE B 1 6 ? 5.84 16.875 -1.747 1 98 6 ILE B N 1
ATOM 774 C CA . ILE B 1 6 ? 4.555 16.203 -1.924 1 98 6 ILE B CA 1
ATOM 775 C C . ILE B 1 6 ? 4.395 15.773 -3.379 1 98 6 ILE B C 1
ATOM 777 O O . ILE B 1 6 ? 4.359 16.609 -4.281 1 98 6 ILE B O 1
ATOM 781 N N . LYS B 1 7 ? 4.344 14.531 -3.529 1 98 7 LYS B N 1
ATOM 782 C CA . LYS B 1 7 ? 4.211 13.992 -4.883 1 98 7 LYS B CA 1
ATOM 783 C C . LYS B 1 7 ? 2.75 13.953 -5.316 1 98 7 LYS B C 1
ATOM 785 O O . LYS B 1 7 ? 2.436 14.18 -6.484 1 98 7 LYS B O 1
ATOM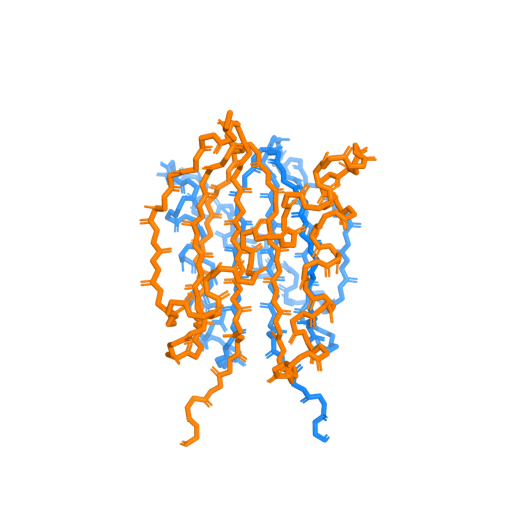 790 N N . ALA B 1 8 ? 1.87 13.586 -4.48 1 98.38 8 ALA B N 1
ATOM 791 C CA . ALA B 1 8 ? 0.427 13.562 -4.703 1 98.38 8 ALA B CA 1
ATOM 792 C C . ALA B 1 8 ? -0.333 13.797 -3.4 1 98.38 8 ALA B C 1
ATOM 794 O O . ALA B 1 8 ? 0.064 13.297 -2.346 1 98.38 8 ALA B O 1
ATOM 795 N N . ILE B 1 9 ? -1.448 14.609 -3.541 1 98.5 9 ILE B N 1
ATOM 796 C CA . ILE B 1 9 ? -2.23 14.875 -2.34 1 98.5 9 ILE B CA 1
ATOM 797 C C . ILE B 1 9 ? -3.705 15.023 -2.705 1 98.5 9 ILE B C 1
ATOM 799 O O . ILE B 1 9 ? -4.043 15.656 -3.709 1 98.5 9 ILE B O 1
ATOM 803 N N . ASP B 1 10 ? -4.5 14.219 -2.023 1 98.44 10 ASP B N 1
ATOM 804 C CA . ASP B 1 10 ? -5.953 14.359 -1.992 1 98.44 10 ASP B CA 1
ATOM 805 C C . ASP B 1 10 ? -6.469 14.375 -0.556 1 98.44 10 ASP B C 1
ATOM 807 O O . ASP B 1 10 ? -7.18 13.453 -0.138 1 98.44 10 ASP B O 1
ATOM 811 N N . MET B 1 11 ? -6.082 15.328 0.246 1 97.5 11 MET B N 1
ATOM 812 C CA . MET B 1 11 ? -6.574 15.562 1.601 1 97.5 11 MET B CA 1
ATOM 813 C C . MET B 1 11 ? -6.469 17.047 1.969 1 97.5 11 MET B C 1
ATOM 815 O O . MET B 1 11 ? -5.773 17.812 1.297 1 97.5 11 MET B O 1
ATOM 819 N N . ASN B 1 12 ? -7.113 17.5 2.941 1 98.06 12 ASN B N 1
ATOM 820 C CA . ASN B 1 12 ? -7.105 18.922 3.291 1 98.06 12 ASN B CA 1
ATOM 821 C C . ASN B 1 12 ? -5.859 19.297 4.086 1 98.06 12 ASN B C 1
ATOM 823 O O . ASN B 1 12 ? -5.082 18.422 4.48 1 98.06 12 ASN B O 1
ATOM 827 N N . GLU B 1 13 ? -5.711 20.578 4.238 1 98 13 GLU B N 1
ATOM 828 C CA . GLU B 1 13 ? -4.477 21.094 4.82 1 98 13 GLU B CA 1
ATOM 829 C C . GLU B 1 13 ? -4.289 20.609 6.254 1 98 13 GLU B C 1
ATOM 831 O O . GLU B 1 13 ? -3.166 20.328 6.68 1 98 13 GLU B O 1
ATOM 836 N N . THR B 1 14 ? -5.32 20.562 7 1 98 14 THR B N 1
ATOM 837 C CA . THR B 1 14 ? -5.238 20.109 8.383 1 98 14 THR B CA 1
ATOM 838 C C . THR B 1 14 ? -4.762 18.672 8.461 1 98 14 THR B C 1
ATOM 840 O O . THR B 1 14 ? -3.865 18.344 9.234 1 98 14 THR B O 1
ATOM 843 N N . MET B 1 15 ? -5.336 17.812 7.707 1 98.19 15 MET B N 1
ATOM 844 C CA . MET B 1 15 ? -4.969 16.391 7.66 1 98.19 15 MET B CA 1
ATOM 845 C C . MET B 1 15 ? -3.545 16.219 7.141 1 98.19 15 MET B C 1
ATOM 847 O O . MET B 1 15 ? -2.787 15.398 7.664 1 98.19 15 MET B O 1
ATOM 851 N N . LYS B 1 16 ? -3.195 16.969 6.16 1 98.31 16 LYS B N 1
ATOM 852 C CA . LYS B 1 16 ? -1.838 16.969 5.625 1 98.31 16 LYS B CA 1
ATOM 853 C C . LYS B 1 16 ? -0.816 17.297 6.711 1 98.31 16 LYS B C 1
ATOM 855 O O . LYS B 1 16 ? 0.174 16.578 6.871 1 98.31 16 LYS B O 1
ATOM 860 N N . MET B 1 17 ? -1.063 18.344 7.426 1 98.06 17 MET B N 1
ATOM 861 C CA . MET B 1 17 ? -0.132 18.766 8.469 1 98.06 17 MET B CA 1
ATOM 862 C C . MET B 1 17 ? -0.009 17.703 9.555 1 98.06 17 MET B C 1
ATOM 864 O O . MET B 1 17 ? 1.076 17.484 10.094 1 98.06 17 MET B O 1
ATOM 868 N N . LYS B 1 18 ? -1.083 17.125 9.859 1 97.88 18 LYS B N 1
ATOM 869 C CA . LYS B 1 18 ? -1.062 16.031 10.828 1 97.88 18 LYS B CA 1
ATOM 870 C C . LYS B 1 18 ? -0.211 14.867 10.328 1 97.88 18 LYS B C 1
ATOM 872 O O . LYS B 1 18 ? 0.61 14.328 11.078 1 97.88 18 LYS B O 1
ATOM 877 N N . ALA B 1 19 ? -0.371 14.445 9.086 1 98.44 19 ALA B N 1
ATOM 878 C CA . ALA B 1 19 ? 0.404 13.359 8.5 1 98.44 19 ALA B CA 1
ATOM 879 C C . ALA B 1 19 ? 1.899 13.656 8.555 1 98.44 19 ALA B C 1
ATOM 881 O O . ALA B 1 19 ? 2.693 12.812 8.977 1 98.44 19 ALA B O 1
ATOM 882 N N . LEU B 1 20 ? 2.242 14.859 8.141 1 98 20 LEU B N 1
ATOM 883 C CA . LEU B 1 20 ? 3.648 15.242 8.109 1 98 20 LEU B CA 1
ATOM 884 C C . LEU B 1 20 ? 4.227 15.289 9.516 1 98 20 LEU B C 1
ATOM 886 O O . LEU B 1 20 ? 5.348 14.828 9.75 1 98 20 LEU B O 1
ATOM 890 N N . SER B 1 21 ? 3.465 15.859 10.383 1 97.25 21 SER B N 1
ATOM 891 C CA . SER B 1 21 ? 3.936 15.938 11.758 1 97.25 21 SER B CA 1
ATOM 892 C C . SER B 1 21 ? 4.164 14.555 12.352 1 97.25 21 SER B C 1
ATOM 894 O O . SER B 1 21 ? 5.16 14.32 13.039 1 97.25 21 SER B O 1
ATOM 896 N N . MET B 1 22 ? 3.297 13.648 12.117 1 97.25 22 MET B N 1
ATOM 897 C CA . MET B 1 22 ? 3.418 12.289 12.641 1 97.25 22 MET B CA 1
ATOM 898 C C . MET B 1 22 ? 4.633 11.586 12.047 1 97.25 22 MET B C 1
ATOM 900 O O . MET B 1 22 ? 5.348 10.875 12.75 1 97.25 22 MET B O 1
ATOM 904 N N . PHE B 1 23 ? 4.805 11.758 10.812 1 97.75 23 PHE B N 1
ATOM 905 C CA . PHE B 1 23 ? 5.984 11.188 10.172 1 97.75 23 PHE B CA 1
ATOM 906 C C . PHE B 1 23 ? 7.258 11.695 10.836 1 97.75 23 PHE B C 1
ATOM 908 O O . PHE B 1 23 ? 8.148 10.906 11.156 1 97.75 23 PHE B O 1
ATOM 915 N N . PHE B 1 24 ? 7.332 12.984 11.039 1 96.19 24 PHE B N 1
ATOM 916 C CA . PHE B 1 24 ? 8.539 13.586 11.594 1 96.19 24 PHE B CA 1
ATOM 917 C C . PHE B 1 24 ? 8.758 13.148 13.031 1 96.19 24 PHE B C 1
ATOM 919 O O . PHE B 1 24 ? 9.891 12.922 13.461 1 96.19 24 PHE B O 1
ATOM 926 N N . ASP B 1 25 ? 7.641 13.055 13.727 1 95.5 25 ASP B N 1
ATOM 927 C CA . ASP B 1 25 ? 7.738 12.562 15.102 1 95.5 25 ASP B CA 1
ATOM 928 C C . ASP B 1 25 ? 8.336 11.156 15.133 1 95.5 25 ASP B C 1
ATOM 930 O O . ASP B 1 25 ? 9.242 10.883 15.93 1 95.5 25 ASP B O 1
ATOM 934 N N . ALA B 1 26 ? 7.875 10.328 14.305 1 95.69 26 ALA B N 1
ATOM 935 C CA . ALA B 1 26 ? 8.367 8.953 14.258 1 95.69 26 ALA B CA 1
ATOM 936 C C . ALA B 1 26 ? 9.797 8.898 13.727 1 95.69 26 ALA B C 1
ATOM 938 O O . ALA B 1 26 ? 10.625 8.148 14.234 1 95.69 26 ALA B O 1
ATOM 939 N N . TYR B 1 27 ? 10.047 9.703 12.773 1 93.06 27 TYR B N 1
ATOM 940 C CA . TYR B 1 27 ? 11.359 9.742 12.133 1 93.06 27 TYR B CA 1
ATOM 941 C C . TYR B 1 27 ? 12.43 10.219 13.102 1 93.06 27 TYR B C 1
ATOM 943 O O . TYR B 1 27 ? 13.547 9.711 13.102 1 93.06 27 TYR B O 1
ATOM 951 N N . GLN B 1 28 ? 12.078 11.188 13.883 1 91.62 28 GLN B N 1
ATOM 952 C CA . GLN B 1 28 ? 13.016 11.766 14.852 1 91.62 28 GLN B CA 1
ATOM 953 C C . GLN B 1 28 ? 13.422 10.734 15.898 1 91.62 28 GLN B C 1
ATOM 955 O O . GLN B 1 28 ? 14.523 10.797 16.438 1 91.62 28 GLN B O 1
ATOM 960 N N . LEU B 1 29 ? 12.586 9.75 16.141 1 94.56 29 LEU B N 1
ATOM 961 C CA . LEU B 1 29 ? 12.852 8.703 17.125 1 94.56 29 LEU B CA 1
ATOM 962 C C . LEU B 1 29 ? 13.656 7.57 16.484 1 94.56 29 LEU B C 1
ATOM 964 O O . LEU B 1 29 ? 13.867 6.527 17.109 1 94.56 29 LEU B O 1
ATOM 968 N N . ASN B 1 30 ? 14.133 7.75 15.352 1 89.62 30 ASN B N 1
ATOM 969 C CA . ASN B 1 30 ? 14.898 6.766 14.594 1 89.62 30 ASN B CA 1
ATOM 970 C C . ASN B 1 30 ? 14.148 5.445 14.461 1 89.62 30 ASN B C 1
ATOM 972 O O . ASN B 1 30 ? 14.727 4.375 14.641 1 89.62 30 ASN B O 1
ATOM 976 N N . SER B 1 31 ? 12.922 5.594 14.156 1 93.5 31 SER B N 1
ATOM 977 C CA . SER B 1 31 ? 12.07 4.43 13.953 1 93.5 31 SER B CA 1
ATOM 978 C C . SER B 1 31 ? 12.367 3.758 12.617 1 93.5 31 SER B C 1
ATOM 980 O O . SER B 1 31 ? 12.781 4.418 11.656 1 93.5 31 SER B O 1
ATOM 982 N N . THR B 1 32 ? 12.219 2.453 12.578 1 97.06 32 THR B N 1
ATOM 983 C CA . THR B 1 32 ? 12.328 1.731 11.312 1 97.06 32 THR B CA 1
ATOM 984 C C . THR B 1 32 ? 11.195 2.119 10.367 1 97.06 32 THR B C 1
ATOM 986 O O . THR B 1 32 ? 10.172 2.658 10.797 1 97.06 32 THR B O 1
ATOM 989 N N . ASP B 1 33 ? 11.359 1.805 9.117 1 97.31 33 ASP B N 1
ATOM 990 C CA . ASP B 1 33 ? 10.297 2.047 8.148 1 97.31 33 ASP B CA 1
ATOM 991 C C . ASP B 1 33 ? 9.008 1.35 8.555 1 97.31 33 ASP B C 1
ATOM 993 O O . ASP B 1 33 ? 7.922 1.926 8.445 1 97.31 33 ASP B O 1
ATOM 997 N N . GLN B 1 34 ? 9.195 0.165 9.023 1 97.81 34 GLN B N 1
ATOM 998 C CA . GLN B 1 34 ? 8.023 -0.601 9.438 1 97.81 34 GLN B CA 1
ATOM 999 C C . GLN B 1 34 ? 7.324 0.062 10.625 1 97.81 34 GLN B C 1
ATOM 1001 O O . GLN B 1 34 ? 6.094 0.127 10.664 1 97.81 34 GLN B O 1
ATOM 1006 N N . SER B 1 35 ? 8.031 0.515 11.562 1 98.06 35 SER B N 1
ATOM 1007 C CA . SER B 1 35 ? 7.461 1.152 12.742 1 98.06 35 SER B CA 1
ATOM 1008 C C . SER B 1 35 ? 6.773 2.465 12.383 1 98.06 35 SER B C 1
ATOM 1010 O O . SER B 1 35 ? 5.746 2.812 12.969 1 98.06 35 SER B O 1
ATOM 1012 N N . ILE B 1 36 ? 7.363 3.152 11.461 1 98.06 36 ILE B N 1
ATOM 1013 C CA . ILE B 1 36 ? 6.754 4.402 11.016 1 98.06 36 ILE B CA 1
ATOM 1014 C C . ILE B 1 36 ? 5.422 4.109 10.336 1 98.06 36 ILE B C 1
ATOM 1016 O O . ILE B 1 36 ? 4.406 4.742 10.641 1 98.06 36 ILE B O 1
ATOM 1020 N N . ALA B 1 37 ? 5.445 3.139 9.469 1 98.62 37 ALA B N 1
ATOM 1021 C CA . ALA B 1 37 ? 4.219 2.771 8.766 1 98.62 37 ALA B CA 1
ATOM 1022 C C . ALA B 1 37 ? 3.125 2.363 9.742 1 98.62 37 ALA B C 1
ATOM 1024 O O . ALA B 1 37 ? 1.974 2.785 9.609 1 98.62 37 ALA B O 1
ATOM 1025 N N . GLU B 1 38 ? 3.502 1.617 10.656 1 98.31 38 GLU B N 1
ATOM 1026 C CA . GLU B 1 38 ? 2.541 1.161 11.656 1 98.31 38 GLU B CA 1
ATOM 1027 C C . GLU B 1 38 ? 1.98 2.332 12.461 1 98.31 38 GLU B C 1
ATOM 1029 O O . GLU B 1 38 ? 0.769 2.43 12.664 1 98.31 38 GLU B O 1
ATOM 1034 N N . PHE B 1 39 ? 2.859 3.141 12.867 1 98.38 39 PHE B N 1
ATOM 1035 C CA . PHE B 1 39 ? 2.473 4.293 13.672 1 98.38 39 PHE B CA 1
ATOM 1036 C C . PHE B 1 39 ? 1.503 5.188 12.906 1 98.38 39 PHE B C 1
ATOM 1038 O O . PHE B 1 39 ? 0.459 5.574 13.438 1 98.38 39 PHE B O 1
ATOM 1045 N N . MET B 1 40 ? 1.803 5.465 11.719 1 98.38 40 MET B N 1
ATOM 1046 C CA . MET B 1 40 ? 0.981 6.363 10.914 1 98.38 40 MET B CA 1
ATOM 1047 C C . MET B 1 40 ? -0.381 5.746 10.625 1 98.38 40 MET B C 1
ATOM 1049 O O . MET B 1 40 ? -1.414 6.391 10.805 1 98.38 40 MET B O 1
ATOM 1053 N N . LYS B 1 41 ? -0.354 4.543 10.188 1 98.31 41 LYS B N 1
ATOM 1054 C CA . LYS B 1 41 ? -1.594 3.842 9.867 1 98.31 41 LYS B CA 1
ATOM 1055 C C . LYS B 1 41 ? -2.514 3.766 11.078 1 98.31 41 LYS B C 1
ATOM 1057 O O . LYS B 1 41 ? -3.697 4.102 10.992 1 98.31 41 LYS B O 1
ATOM 1062 N N . THR B 1 42 ? -1.986 3.4 12.234 1 98.19 42 THR B N 1
ATOM 1063 C CA . THR B 1 42 ? -2.797 3.211 13.43 1 98.19 42 THR B CA 1
ATOM 1064 C C . THR B 1 42 ? -3.26 4.555 13.992 1 98.19 42 THR B C 1
ATOM 1066 O O . THR B 1 42 ? -4.379 4.672 14.492 1 98.19 42 THR B O 1
ATOM 1069 N N . SER B 1 43 ? -2.455 5.559 13.953 1 98.19 43 SER B N 1
ATOM 1070 C CA . SER B 1 43 ? -2.832 6.891 14.414 1 98.19 43 SER B CA 1
ATOM 1071 C C . SER B 1 43 ? -3.986 7.457 13.594 1 98.19 43 SER B C 1
ATOM 1073 O O . SER B 1 43 ? -4.949 7.984 14.156 1 98.19 43 SER B O 1
ATOM 1075 N N . PHE B 1 44 ? -3.914 7.281 12.305 1 98.5 44 PHE B N 1
ATOM 1076 C CA . PHE B 1 44 ? -4.969 7.824 11.461 1 98.5 44 PHE B CA 1
ATOM 1077 C C . PHE B 1 44 ? -6.254 7.016 11.609 1 98.5 44 PHE B C 1
ATOM 1079 O O . PHE B 1 44 ? -7.352 7.562 11.508 1 98.5 44 PHE B O 1
ATOM 1086 N N . ASP B 1 45 ? -6.086 5.762 11.844 1 97.5 45 ASP B N 1
ATOM 1087 C CA . ASP B 1 45 ? -7.277 5.004 12.211 1 97.5 45 ASP B CA 1
ATOM 1088 C C . ASP B 1 45 ? -7.938 5.59 13.453 1 97.5 45 ASP B C 1
ATOM 1090 O O . ASP B 1 45 ? -9.164 5.695 13.523 1 97.5 45 ASP B O 1
ATOM 1094 N N . SER B 1 46 ? -7.117 5.898 14.359 1 98.12 46 SER B N 1
ATOM 1095 C CA . SER B 1 46 ? -7.625 6.395 15.633 1 98.12 46 SER B CA 1
ATOM 1096 C C . SER B 1 46 ? -8.281 7.766 15.469 1 98.12 46 SER B C 1
ATOM 1098 O O . SER B 1 46 ? -9.328 8.031 16.062 1 98.12 46 SER B O 1
ATOM 1100 N N . PHE B 1 47 ? -7.781 8.555 14.633 1 97.62 47 PHE B N 1
ATOM 1101 C CA . PHE B 1 47 ? -8.25 9.938 14.516 1 97.62 47 PHE B CA 1
ATOM 1102 C C . PHE B 1 47 ? -9.422 10.023 13.539 1 97.62 47 PHE B C 1
ATOM 1104 O O . PHE B 1 47 ? -10.312 10.852 13.703 1 97.62 47 PHE B O 1
ATOM 1111 N N . TYR B 1 48 ? -9.398 9.195 12.484 1 96.69 48 TYR B N 1
ATOM 1112 C CA . TYR B 1 48 ? -10.312 9.469 11.375 1 96.69 48 TYR B CA 1
ATOM 1113 C C . TYR B 1 48 ? -11.156 8.234 11.055 1 96.69 48 TYR B C 1
ATOM 1115 O O . TYR B 1 48 ? -11.984 8.266 10.141 1 96.69 48 TYR B O 1
ATOM 1123 N N . GLY B 1 49 ? -10.969 7.145 11.836 1 95.75 49 GLY B N 1
ATOM 1124 C CA . GLY B 1 49 ? -11.711 5.922 11.578 1 95.75 49 GLY B CA 1
ATOM 1125 C C . GLY B 1 49 ? -11 4.98 10.625 1 95.75 49 GLY B C 1
ATOM 1126 O O . GLY B 1 49 ? -10.094 5.398 9.891 1 95.75 49 GLY B O 1
ATOM 1127 N N . PRO B 1 50 ? -11.383 3.787 10.633 1 93.88 50 PRO B N 1
ATOM 1128 C CA . PRO B 1 50 ? -10.781 2.822 9.703 1 93.88 50 PRO B CA 1
ATOM 1129 C C . PRO B 1 50 ? -11.102 3.125 8.242 1 93.88 50 PRO B C 1
ATOM 1131 O O . PRO B 1 50 ? -12.117 3.764 7.949 1 93.88 50 PRO B O 1
ATOM 1134 N N . THR B 1 51 ? -10.25 2.688 7.438 1 95.69 51 THR B N 1
ATOM 1135 C CA . THR B 1 51 ? -9.273 1.641 7.184 1 95.69 51 THR B CA 1
ATOM 1136 C C . THR B 1 51 ? -8.023 2.219 6.516 1 95.69 51 THR B C 1
ATOM 1138 O O . THR B 1 51 ? -7.688 1.842 5.391 1 95.69 51 THR B O 1
ATOM 1141 N N . TRP B 1 52 ? -7.246 2.955 7.117 1 98.5 52 TRP B N 1
ATOM 1142 C CA . TRP B 1 52 ? -6.035 3.57 6.586 1 98.5 52 TRP B CA 1
ATOM 1143 C C . TRP B 1 52 ? -4.949 2.523 6.352 1 98.5 52 TRP B C 1
ATOM 1145 O O . TRP B 1 52 ? -4.922 1.486 7.016 1 98.5 52 TRP B O 1
ATOM 1155 N N . HIS B 1 53 ? -4.016 2.805 5.402 1 98.81 53 HIS B N 1
ATOM 1156 C CA . HIS B 1 53 ? -2.814 2.047 5.066 1 98.81 53 HIS B CA 1
ATOM 1157 C C . HIS B 1 53 ? -1.607 2.965 4.914 1 98.81 53 HIS B C 1
ATOM 1159 O O . HIS B 1 53 ? -1.74 4.105 4.461 1 98.81 53 HIS B O 1
ATOM 1165 N N . CYS B 1 54 ? -0.46 2.486 5.25 1 98.88 54 CYS B N 1
ATOM 1166 C CA . CYS B 1 54 ? 0.749 3.283 5.074 1 98.88 54 CYS B CA 1
ATOM 1167 C C . CYS B 1 54 ? 1.888 2.434 4.527 1 98.88 54 CYS B C 1
ATOM 1169 O O . CYS B 1 54 ? 2.146 1.338 5.023 1 98.88 54 CYS B O 1
ATOM 1171 N N . ILE B 1 55 ? 2.521 2.904 3.531 1 98.88 55 ILE B N 1
ATOM 1172 C CA . ILE B 1 55 ? 3.699 2.307 2.914 1 98.88 55 ILE B CA 1
ATOM 1173 C C . ILE B 1 55 ? 4.891 3.252 3.057 1 98.88 55 ILE B C 1
ATOM 1175 O O . ILE B 1 55 ? 4.773 4.453 2.803 1 98.88 55 ILE B O 1
ATOM 1179 N N . VAL B 1 56 ? 5.984 2.732 3.516 1 98.56 56 VAL B N 1
ATOM 1180 C CA . VAL B 1 56 ? 7.219 3.5 3.674 1 98.56 56 VAL B CA 1
ATOM 1181 C C . VAL B 1 56 ? 8.375 2.766 2.998 1 98.56 56 VAL B C 1
ATOM 1183 O O . VAL B 1 56 ? 8.547 1.561 3.191 1 98.56 56 VAL B O 1
ATOM 1186 N N . GLY B 1 57 ? 9.117 3.506 2.236 1 97.88 57 GLY B N 1
ATOM 1187 C CA . GLY B 1 57 ? 10.266 2.873 1.602 1 97.88 57 GLY B CA 1
ATOM 1188 C C . GLY B 1 57 ? 11.078 3.828 0.752 1 97.88 57 GLY B C 1
ATOM 1189 O O . GLY B 1 57 ? 10.75 5.012 0.648 1 97.88 57 GLY B O 1
ATOM 1190 N N . ASN B 1 58 ? 12.172 3.299 0.136 1 96.25 58 ASN B N 1
ATOM 1191 C CA . ASN B 1 58 ? 13.078 4.094 -0.691 1 96.25 58 ASN B CA 1
ATOM 1192 C C . ASN B 1 58 ? 12.711 3.998 -2.17 1 96.25 58 ASN B C 1
ATOM 1194 O O . ASN B 1 58 ? 12.945 4.938 -2.934 1 96.25 58 ASN B O 1
ATOM 1198 N N . GLN B 1 59 ? 12.219 2.775 -2.545 1 96.5 59 GLN B N 1
ATOM 1199 C CA . GLN B 1 59 ? 11.93 2.529 -3.953 1 96.5 59 GLN B CA 1
ATOM 1200 C C . GLN B 1 59 ? 10.727 1.6 -4.113 1 96.5 59 GLN B C 1
ATOM 1202 O O . GLN B 1 59 ? 10.867 0.376 -4.059 1 96.5 59 GLN B O 1
ATOM 1207 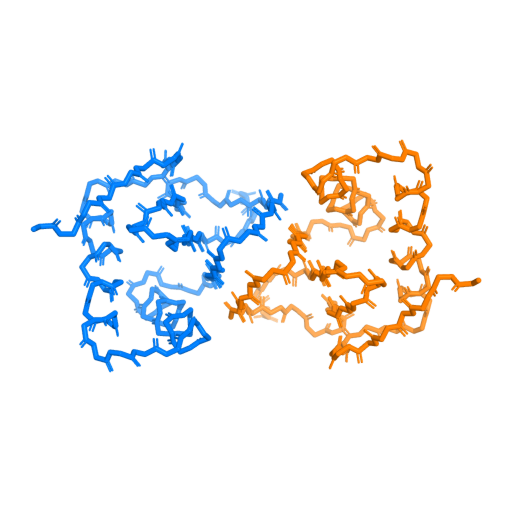N N . PHE B 1 60 ? 9.586 2.248 -4.383 1 98.19 60 PHE B N 1
ATOM 1208 C CA . PHE B 1 60 ? 8.398 1.436 -4.633 1 98.19 60 PHE B CA 1
ATOM 1209 C C . PHE B 1 60 ? 7.418 2.174 -5.535 1 98.19 60 PHE B C 1
ATOM 1211 O O . PHE B 1 60 ? 7.488 3.398 -5.664 1 98.19 60 PHE B O 1
ATOM 1218 N N . SER B 1 61 ? 6.566 1.437 -6.148 1 98.38 61 SER B N 1
ATOM 1219 C CA . SER B 1 61 ? 5.375 1.907 -6.844 1 98.38 61 SER B CA 1
ATOM 1220 C C . SER B 1 61 ? 4.113 1.275 -6.27 1 98.38 61 SER B C 1
ATOM 1222 O O . SER B 1 61 ? 4.141 0.14 -5.793 1 98.38 61 SER B O 1
ATOM 1224 N N . ALA B 1 62 ? 3.07 2.023 -6.332 1 98.38 62 ALA B N 1
ATOM 1225 C CA . ALA B 1 62 ? 1.81 1.513 -5.797 1 98.38 62 ALA B CA 1
ATOM 1226 C C . ALA B 1 62 ? 0.636 1.908 -6.688 1 98.38 62 ALA B C 1
ATOM 1228 O O . ALA B 1 62 ? 0.634 2.99 -7.281 1 98.38 62 ALA B O 1
ATOM 1229 N N . PHE B 1 63 ? -0.299 1.094 -6.801 1 98.31 63 PHE B N 1
ATOM 1230 C CA . PHE B 1 63 ? -1.592 1.386 -7.406 1 98.31 63 PHE B CA 1
ATOM 1231 C C . PHE B 1 63 ? -2.729 1.029 -6.457 1 98.31 63 PHE B C 1
ATOM 1233 O O . PHE B 1 63 ? -2.953 -0.146 -6.16 1 98.31 63 PHE B O 1
ATOM 1240 N N . VAL B 1 64 ? -3.389 2.121 -5.957 1 97.94 64 VAL B N 1
ATOM 1241 C CA . VAL B 1 64 ? -4.355 1.942 -4.879 1 97.94 64 VAL B CA 1
ATOM 1242 C C . VAL B 1 64 ? -5.617 2.75 -5.172 1 97.94 64 VAL B C 1
ATOM 1244 O O . VAL B 1 64 ? -5.57 3.73 -5.922 1 97.94 64 VAL B O 1
ATOM 1247 N N . THR B 1 65 ? -6.785 2.311 -4.68 1 96.19 65 THR B N 1
ATOM 1248 C CA . THR B 1 65 ? -8.023 3.082 -4.652 1 96.19 65 THR B CA 1
ATOM 1249 C C . THR B 1 65 ? -8.273 3.664 -3.264 1 96.19 65 THR B C 1
ATOM 1251 O O . THR B 1 65 ? -8.141 2.961 -2.258 1 96.19 65 THR B O 1
ATOM 1254 N N . HIS B 1 66 ? -8.531 4.922 -3.225 1 96.56 66 HIS B N 1
ATOM 1255 C CA . HIS B 1 66 ? -8.758 5.555 -1.931 1 96.56 66 HIS B CA 1
ATOM 1256 C C . HIS B 1 66 ? -10.047 6.371 -1.931 1 96.56 66 HIS B C 1
ATOM 1258 O O . HIS B 1 66 ? -10.562 6.723 -2.992 1 96.56 66 HIS B O 1
ATOM 1264 N N . ILE B 1 67 ? -10.602 6.539 -0.761 1 96 67 ILE B N 1
ATOM 1265 C CA . ILE B 1 67 ? -11.719 7.465 -0.582 1 96 67 ILE B CA 1
ATOM 1266 C C . ILE B 1 67 ? -11.25 8.891 -0.852 1 96 67 ILE B C 1
ATOM 1268 O O . ILE B 1 67 ? -10.188 9.305 -0.37 1 96 67 ILE B O 1
ATOM 1272 N N . GLU B 1 68 ? -12.031 9.594 -1.619 1 96 68 GLU B N 1
ATOM 1273 C CA . GLU B 1 68 ? -11.68 10.969 -1.955 1 96 68 GLU B CA 1
ATOM 1274 C C . GLU B 1 68 ? -11.398 11.789 -0.698 1 96 68 GLU B C 1
ATOM 1276 O O . GLU B 1 68 ? -12.133 11.688 0.289 1 96 68 GLU B O 1
ATOM 1281 N N . GLY B 1 69 ? -10.32 12.57 -0.736 1 97.5 69 GLY B N 1
ATOM 1282 C CA . GLY B 1 69 ? -9.969 13.453 0.363 1 97.5 69 GLY B CA 1
ATOM 1283 C C . GLY B 1 69 ? -9.102 12.781 1.412 1 97.5 69 GLY B C 1
ATOM 1284 O O . GLY B 1 69 ? -8.883 13.344 2.49 1 97.5 69 GLY B O 1
ATOM 1285 N N . ASN B 1 70 ? -8.625 11.539 1.095 1 98.31 70 ASN B N 1
ATOM 1286 C CA . ASN B 1 70 ? -7.914 10.781 2.117 1 98.31 70 ASN B CA 1
ATOM 1287 C C . ASN B 1 70 ? -6.66 10.117 1.552 1 98.31 70 ASN B C 1
ATOM 1289 O O . ASN B 1 70 ? -6.43 8.93 1.771 1 98.31 70 ASN B O 1
ATOM 1293 N N . PHE B 1 71 ? -5.809 10.984 0.931 1 98.75 71 PHE B N 1
ATOM 1294 C CA . PHE B 1 71 ? -4.609 10.422 0.309 1 98.75 71 PHE B CA 1
ATOM 1295 C C . PHE B 1 71 ? -3.461 11.422 0.359 1 98.75 71 PHE B C 1
ATOM 1297 O O . PHE B 1 71 ? -3.641 12.602 0.046 1 98.75 71 PHE B O 1
ATOM 1304 N N . ILE B 1 72 ? -2.291 10.875 0.7 1 98.81 72 ILE B N 1
ATOM 1305 C CA . ILE B 1 72 ? -1.083 11.672 0.535 1 98.81 72 ILE B CA 1
ATOM 1306 C C . ILE B 1 72 ? 0.093 10.766 0.183 1 98.81 72 ILE B C 1
ATOM 1308 O O . ILE B 1 72 ? 0.214 9.664 0.716 1 98.81 72 ILE B O 1
ATOM 1312 N N . TYR B 1 73 ? 0.9 11.203 -0.724 1 98.81 73 TYR B N 1
ATOM 1313 C CA . TYR B 1 73 ? 2.164 10.594 -1.12 1 98.81 73 TYR B CA 1
ATOM 1314 C C . TYR B 1 73 ? 3.287 11.617 -1.136 1 98.81 73 TYR B C 1
ATOM 1316 O O . TYR B 1 73 ? 3.248 12.578 -1.91 1 98.81 73 TYR B O 1
ATOM 1324 N N . PHE B 1 74 ? 4.301 11.414 -0.308 1 98.56 74 PHE B N 1
ATOM 1325 C CA . PHE B 1 74 ? 5.359 12.414 -0.229 1 98.56 74 PHE B CA 1
ATOM 1326 C C . PHE B 1 74 ? 6.719 11.75 -0.033 1 98.56 74 PHE B C 1
ATOM 1328 O O . PHE B 1 74 ? 6.793 10.57 0.307 1 98.56 74 PHE B O 1
ATOM 1335 N N . ILE B 1 75 ? 7.754 12.531 -0.272 1 97.88 75 ILE B N 1
ATOM 1336 C CA . ILE B 1 75 ? 9.141 12.117 -0.065 1 97.88 75 ILE B CA 1
ATOM 1337 C C . ILE B 1 75 ? 9.805 13.031 0.955 1 97.88 75 ILE B C 1
ATOM 1339 O O . ILE B 1 75 ? 9.672 14.258 0.876 1 97.88 75 ILE B O 1
ATOM 1343 N N . SER B 1 76 ? 10.336 12.5 1.9 1 95.94 76 SER B N 1
ATOM 1344 C CA . SER B 1 76 ? 11.133 13.242 2.869 1 95.94 76 SER B CA 1
ATOM 1345 C C . SER B 1 76 ? 12.523 12.633 3.023 1 95.94 76 SER B C 1
ATOM 1347 O O . SER B 1 76 ? 12.656 11.445 3.344 1 95.94 76 SER B O 1
ATOM 1349 N N . ASN B 1 77 ? 13.477 13.609 2.711 1 87.44 77 ASN B N 1
ATOM 1350 C CA . ASN B 1 77 ? 14.859 13.141 2.578 1 87.44 77 ASN B CA 1
ATOM 1351 C C . ASN B 1 77 ? 14.977 12.039 1.531 1 87.44 77 ASN B C 1
ATOM 1353 O O . ASN B 1 77 ? 14.734 12.273 0.345 1 87.44 77 ASN B O 1
ATOM 1357 N N . TYR B 1 78 ? 14.938 10.789 1.811 1 89.75 78 TYR B N 1
ATOM 1358 C CA . TYR B 1 78 ? 15.055 9.734 0.811 1 89.75 78 TYR B CA 1
ATOM 1359 C C . TYR B 1 78 ? 13.953 8.695 0.986 1 89.75 78 TYR B C 1
ATOM 1361 O O . TYR B 1 78 ? 13.883 7.723 0.23 1 89.75 78 TYR B O 1
ATOM 1369 N N . LYS B 1 79 ? 13.141 9.094 1.896 1 95 79 LYS B N 1
ATOM 1370 C CA . LYS B 1 79 ? 12.086 8.125 2.193 1 95 79 LYS B CA 1
ATOM 1371 C C . LYS B 1 79 ? 10.766 8.523 1.536 1 95 79 LYS B C 1
ATOM 1373 O O . LYS B 1 79 ? 10.367 9.688 1.599 1 95 79 LYS B O 1
ATOM 1378 N N . ALA B 1 80 ? 10.219 7.602 0.865 1 97.94 80 ALA B N 1
ATOM 1379 C CA . ALA B 1 80 ? 8.867 7.766 0.337 1 97.94 80 ALA B CA 1
ATOM 1380 C C . ALA B 1 80 ? 7.824 7.27 1.334 1 97.94 80 ALA B C 1
ATOM 1382 O O . ALA B 1 80 ? 8.008 6.227 1.966 1 97.94 80 ALA B O 1
ATOM 1383 N N . VAL B 1 81 ? 6.691 8.047 1.499 1 98.62 81 VAL B N 1
ATOM 1384 C CA . VAL B 1 81 ? 5.598 7.668 2.391 1 98.62 81 VAL B CA 1
ATOM 1385 C C . VAL B 1 81 ? 4.262 7.832 1.672 1 98.62 81 VAL B C 1
ATOM 1387 O O . VAL B 1 81 ? 3.977 8.898 1.114 1 98.62 81 VAL B O 1
ATOM 1390 N N . MET B 1 82 ? 3.496 6.781 1.672 1 98.88 82 MET B N 1
ATOM 1391 C CA . MET B 1 82 ? 2.137 6.828 1.137 1 98.88 82 MET B CA 1
ATOM 1392 C C . MET B 1 82 ? 1.117 6.457 2.207 1 98.88 82 MET B C 1
ATOM 1394 O O . MET B 1 82 ? 1.194 5.379 2.799 1 98.88 82 MET B O 1
ATOM 1398 N N . LEU B 1 83 ? 0.22 7.34 2.479 1 98.94 83 LEU B N 1
ATOM 1399 C CA . LEU B 1 83 ? -0.847 7.188 3.463 1 98.94 83 LEU B CA 1
ATOM 1400 C C . LEU B 1 83 ? -2.211 7.43 2.824 1 98.94 83 LEU B C 1
ATOM 1402 O O . LEU B 1 83 ? -2.42 8.445 2.16 1 98.94 83 LEU B O 1
ATOM 1406 N N . PHE B 1 84 ? -3.104 6.375 2.996 1 98.75 84 PHE B N 1
ATOM 1407 C CA . PHE B 1 84 ? -4.402 6.539 2.354 1 98.75 84 PHE B CA 1
ATOM 1408 C C . PHE B 1 84 ? -5.469 5.719 3.07 1 98.75 84 PHE B C 1
ATOM 1410 O O . PHE B 1 84 ? -5.152 4.73 3.736 1 98.75 84 PHE B O 1
ATOM 1417 N N . ARG B 1 85 ? -6.684 6.242 2.969 1 97.88 85 ARG B N 1
ATOM 1418 C CA . ARG B 1 85 ? -7.844 5.504 3.455 1 97.88 85 ARG B CA 1
ATOM 1419 C C . ARG B 1 85 ? -8.578 4.816 2.307 1 97.88 85 ARG B C 1
ATOM 1421 O O . ARG B 1 85 ? -8.875 5.449 1.291 1 97.88 85 ARG B O 1
ATOM 1428 N N . SER B 1 86 ? -8.805 3.455 2.471 1 96.38 86 SER B N 1
ATOM 1429 C CA . SER B 1 86 ? -9.477 2.711 1.406 1 96.38 86 SER B CA 1
ATOM 1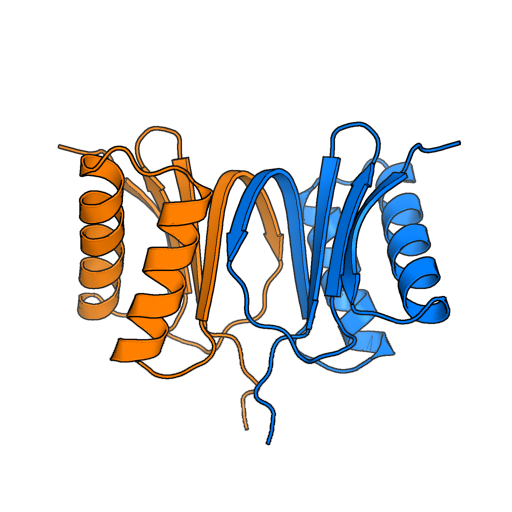430 C C . SER B 1 86 ? -10.961 2.537 1.7 1 96.38 86 SER B C 1
ATOM 1432 O O . SER B 1 86 ? -11.367 2.504 2.863 1 96.38 86 SER B O 1
ATOM 1434 N N . GLY B 1 87 ? -11.797 2.455 0.66 1 88.81 87 GLY B N 1
ATOM 1435 C CA . GLY B 1 87 ? -13.227 2.217 0.809 1 88.81 87 GLY B CA 1
ATOM 1436 C C . GLY B 1 87 ? -13.977 2.281 -0.505 1 88.81 87 GLY B C 1
ATOM 1437 O O . GLY B 1 87 ? -13.375 2.447 -1.567 1 88.81 87 GLY B O 1
ATOM 1438 N N . ILE B 1 88 ? -15.242 1.843 -0.352 1 73.5 88 ILE B N 1
ATOM 1439 C CA . ILE B 1 88 ? -16.125 1.909 -1.511 1 73.5 88 ILE B CA 1
ATOM 1440 C C . ILE B 1 88 ? -17.094 3.078 -1.353 1 73.5 88 ILE B C 1
ATOM 1442 O O . ILE B 1 88 ? -17.484 3.426 -0.234 1 73.5 88 ILE B O 1
ATOM 1446 N N . LYS B 1 89 ? -17.094 3.875 -2.4 1 58.16 89 LYS B N 1
ATOM 1447 C CA . LYS B 1 89 ? -18.156 4.875 -2.348 1 58.16 89 LYS B CA 1
ATOM 1448 C C . LYS B 1 89 ? -19.531 4.215 -2.283 1 58.16 89 LYS B C 1
ATOM 1450 O O . LYS B 1 89 ? -19.844 3.314 -3.07 1 58.16 89 LYS B O 1
ATOM 1455 N N . ILE B 1 90 ? -20.062 4.137 -1.109 1 45.84 90 ILE B N 1
ATOM 1456 C CA . ILE B 1 90 ? -21.469 3.709 -1.108 1 45.84 90 ILE B CA 1
ATOM 1457 C C . ILE B 1 90 ? -22.344 4.836 -1.635 1 45.84 90 ILE B C 1
ATOM 1459 O O . ILE B 1 90 ? -22.031 6.016 -1.453 1 45.84 90 ILE B O 1
#

Radius of gyration: 15.86 Å; Cα contacts (8 Å, |Δi|>4): 355; chains: 2; bounding box: 36×43×38 Å

InterPro domains:
  IPR001372 Dynein light chain, type 1/2 [PF01221] (4-86)
  IPR001372 Dynein light chain, type 1/2 [PTHR11886] (3-86)
  IPR001372 Dynein light chain, type 1/2 [SM01375] (1-86)
  IPR037177 Dynein light chain superfamily [G3DS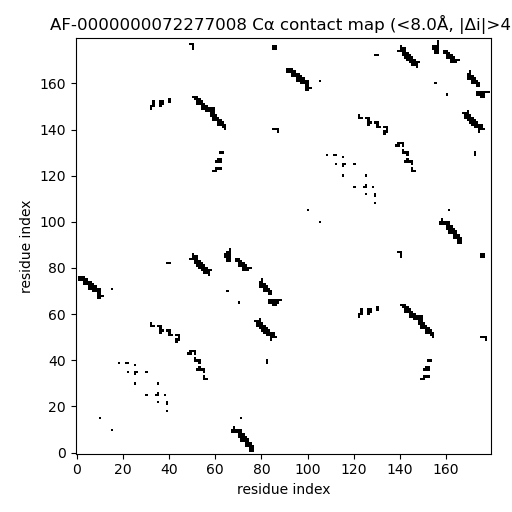A:3.30.740.10] (1-87)
  IPR037177 Dynein light chain superfamily [SSF54648] (2-87)

Foldseek 3Di:
DFDKFWPDDQADPVVVVVLVVLLVVCVVVVHDQVVSQVSSQVVCCVVPNDAKGKHKDQDDDDDAAADGNFWTWMDTPRMIMIIGGHDDDD/DWDKFWPDDQADPVVVVVLVVLLVVCVVVVHDQVVSQVSSQVVCCVVPNDDKGKHKDQDDDDDAAADGNFWTWMDTPRMIMIMGHHDDDD

Solvent-accessible surface area (backbone atoms only — not comparable to full-atom values): 9443 Å² total; per-residue (Å²): 126,87,54,69,46,78,75,44,77,39,48,51,71,70,58,49,52,51,54,54,50,52,50,50,58,38,51,73,68,69,50,51,50,49,55,39,12,40,49,51,19,53,51,45,24,70,74,73,44,82,47,32,30,16,37,19,28,68,40,70,28,69,29,74,61,54,38,88,60,33,33,38,30,34,34,44,83,66,37,35,40,38,42,34,30,50,62,72,90,124,127,89,54,70,46,77,75,43,77,39,47,52,71,68,59,47,52,51,53,54,49,52,49,49,59,36,51,73,67,68,50,52,51,49,54,39,12,40,50,52,18,52,50,45,24,70,74,72,43,81,53,32,28,15,36,18,29,69,39,71,28,66,28,74,62,55,38,88,60,32,33,38,30,34,33,43,82,67,36,36,41,37,43,35,28,48,62,74,89,125

pLDDT: mean 94.88, std 9.2, range [45.72, 98.94]

Sequence (180 aa):
MQHVVIKAIDMNETMKMKALSMFFDAYQLNSTDQSIAEFMKTSFDSFYGPTWHCIVGNQFSAFVTHIEGNFIYFISNYKAVMLFRSGIKIMQHVVIKAIDMNETMKMKALSMFFDAYQLNSTDQSIAEFMKTSFDSFYGPTWHCIVGNQFSAFVTHIEGNFIYFISNYKAVMLFRSGIKI